Protein AF-A0A2S3QQ47-F1 (afdb_monomer)

Mean predicted aligned error: 8.23 Å

Secondary structure (DSSP, 8-state):
-----------------PEEEEEE--HHHHHHHHHHHHHTT--EEEETTEEEEEEEEEEEEETTSPPEEEEEETTEEEEPPHHHHHHHHHHHHHHTPPEEEEETTEEEEEEEEEEEEETTPPPEEEEEEEE--

pLDDT: mean 87.42, std 16.32, range [39.59, 98.31]

Solvent-accessible surface area (backbone atoms only — not comparable to full-atom values): 7770 Å² total; per-residue (Å²): 137,84,85,78,84,79,80,80,80,77,79,78,76,78,77,74,75,53,45,78,44,75,46,77,52,54,74,70,53,40,51,52,51,52,48,50,37,61,74,71,59,46,64,75,45,75,58,88,66,27,40,36,36,59,35,33,44,35,42,37,29,54,67,90,49,75,73,46,40,32,41,36,39,89,93,46,77,42,80,53,53,72,81,57,41,55,62,48,51,58,50,39,62,75,70,59,61,56,73,42,72,82,50,101,49,33,38,38,29,57,36,37,41,37,40,35,29,51,69,91,46,70,77,46,45,32,42,32,32,61,39,83,121

Radius of gyration: 19.26 Å; Cα contacts (8 Å, |Δi|>4): 205; chains: 1; bounding box: 56×53×43 Å

Foldseek 3Di:
DDDDDDPDPPPPPPPLVFAKDKDFDDPVVVVLVVVVCVVVVQDWDDDPQKIKGKWKWKWKFFAPDDTWIWIGRPPDIDTDDPVSVVSVVVVCVVVVQDWDDPDPGMIMGMKMWMWMDGHPRDTTIMIMHTHRD

Nearest PDB structures (foldseek):
  4pn1-assembly1_B  TM=2.254E-01  e=3.649E-02  Schizosaccharomyces pombe
  5wdh-assembly1_A  TM=3.372E-01  e=3.681E-01  Homo sapiens
  3k5e-assembly2_B  TM=3.067E-01  e=3.120E-01  Homo sapiens
  5lt3-assembly5_E  TM=2.931E-01  e=4.109E-01  Homo sapiens
  3q8r-assembly1_B  TM=1.926E-01  e=7.124E-01  Homo sapiens

Sequence (133 aa):
MKSMIIALISLVSLNVMAKTVTKNLTNEETQVAVKLANQYKVELQVSGPCTKVEFNIIDSIKGYNPAVWSLNAGHMTYLLEDSEATSLVYLFDRVEVPTVMINSFTQISKATITGSSCGFNPYKWTISFDDLE

Structure (mmCIF, N/CA/C/O backbone):
data_AF-A0A2S3QQ47-F1
#
_entry.id   AF-A0A2S3QQ47-F1
#
loop_
_atom_site.group_PDB
_atom_site.id
_atom_site.type_symbol
_atom_site.label_atom_id
_atom_site.label_alt_id
_atom_site.label_comp_id
_atom_site.label_asym_id
_atom_site.label_entity_id
_atom_site.label_seq_id
_atom_site.pdbx_PDB_ins_code
_atom_site.Cartn_x
_atom_site.Cartn_y
_atom_site.Cartn_z
_atom_site.occupancy
_atom_site.B_iso_or_equiv
_atom_site.auth_seq_id
_atom_site.auth_comp_id
_atom_site.auth_asym_id
_atom_site.auth_atom_id
_atom_site.pdbx_PDB_model_num
ATOM 1 N N . MET A 1 1 ? 43.623 -40.747 -13.517 1.00 40.94 1 MET A N 1
ATOM 2 C CA . MET A 1 1 ? 42.577 -40.140 -12.665 1.00 40.94 1 MET A CA 1
ATOM 3 C C . MET A 1 1 ? 42.805 -38.636 -12.654 1.00 40.94 1 MET A C 1
ATOM 5 O O . MET A 1 1 ? 43.825 -38.206 -12.140 1.00 40.94 1 MET A O 1
ATOM 9 N N . LYS A 1 2 ? 41.957 -37.854 -13.333 1.00 39.59 2 LYS A N 1
ATOM 10 C CA . LYS A 1 2 ? 42.078 -36.388 -13.388 1.00 39.59 2 LYS A CA 1
ATOM 11 C C . LYS A 1 2 ? 41.220 -35.795 -12.269 1.00 39.59 2 LYS A C 1
ATOM 13 O O . LYS A 1 2 ? 40.004 -35.938 -12.314 1.00 39.59 2 LYS A O 1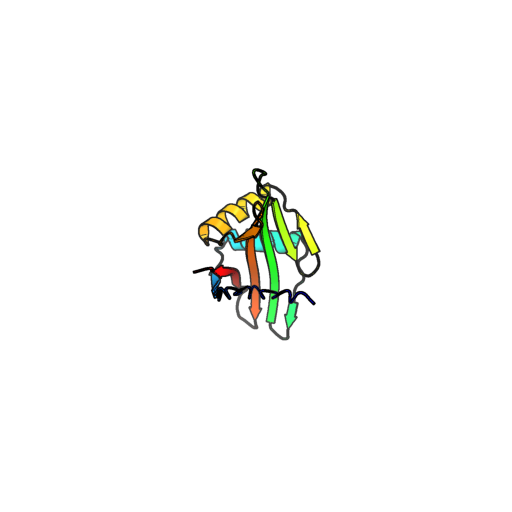
ATOM 18 N N . SER A 1 3 ? 41.854 -35.174 -11.276 1.00 39.94 3 SER A N 1
ATOM 19 C CA . SER A 1 3 ? 41.166 -34.372 -10.260 1.00 39.94 3 SER A CA 1
ATOM 20 C C . SER A 1 3 ? 40.543 -33.145 -10.919 1.00 39.94 3 SER A C 1
ATOM 22 O O . SER A 1 3 ? 41.266 -32.285 -11.417 1.00 39.94 3 SER A O 1
ATOM 24 N N . MET A 1 4 ? 39.214 -33.056 -10.922 1.00 46.50 4 MET A N 1
ATOM 25 C CA . MET A 1 4 ? 38.511 -31.795 -11.151 1.00 46.50 4 MET A CA 1
ATOM 26 C C . MET A 1 4 ? 38.352 -31.096 -9.804 1.00 46.50 4 MET A C 1
ATOM 28 O O . MET A 1 4 ? 37.633 -31.568 -8.928 1.00 46.50 4 MET A O 1
ATOM 32 N N . ILE A 1 5 ? 39.052 -29.977 -9.646 1.00 48.88 5 ILE A N 1
ATOM 33 C CA . ILE A 1 5 ? 38.815 -29.025 -8.565 1.00 48.88 5 ILE A CA 1
ATOM 34 C C . ILE A 1 5 ? 37.510 -28.304 -8.911 1.00 48.88 5 ILE A C 1
ATOM 36 O O . ILE A 1 5 ? 37.454 -27.537 -9.870 1.00 48.88 5 ILE A O 1
ATOM 40 N N . ILE A 1 6 ? 36.451 -28.593 -8.160 1.00 48.66 6 ILE A N 1
ATOM 41 C CA . ILE A 1 6 ? 35.197 -27.841 -8.209 1.00 48.66 6 ILE A CA 1
ATOM 42 C C . ILE A 1 6 ? 35.421 -26.589 -7.361 1.00 48.66 6 ILE A C 1
ATOM 44 O O . ILE A 1 6 ? 35.506 -26.669 -6.137 1.00 48.66 6 ILE A O 1
ATOM 48 N N . ALA A 1 7 ? 35.569 -25.436 -8.012 1.00 48.59 7 ALA A N 1
ATOM 49 C CA . ALA A 1 7 ? 35.566 -24.150 -7.331 1.00 48.59 7 ALA A CA 1
ATOM 50 C C . ALA A 1 7 ? 34.130 -23.842 -6.884 1.00 48.59 7 ALA A C 1
ATOM 52 O O . ALA A 1 7 ? 33.245 -23.599 -7.704 1.00 48.59 7 ALA A O 1
ATOM 53 N N . LEU A 1 8 ? 33.899 -23.901 -5.574 1.00 41.59 8 LEU A N 1
ATOM 54 C CA . LEU A 1 8 ? 32.648 -23.509 -4.942 1.00 41.59 8 LEU A CA 1
ATOM 55 C C . LEU A 1 8 ? 32.555 -21.975 -4.988 1.00 41.59 8 LEU A C 1
ATOM 57 O O . LEU A 1 8 ? 33.246 -21.287 -4.239 1.00 41.59 8 LEU A O 1
ATOM 61 N N . ILE A 1 9 ? 31.734 -21.429 -5.885 1.00 53.88 9 ILE A N 1
ATOM 62 C CA . ILE A 1 9 ? 31.398 -20.001 -5.875 1.00 53.88 9 ILE A CA 1
ATOM 63 C C . ILE A 1 9 ? 30.455 -19.789 -4.688 1.00 53.88 9 ILE A C 1
ATOM 65 O O . ILE A 1 9 ? 29.267 -20.100 -4.769 1.00 53.88 9 ILE A O 1
ATOM 69 N N . SER A 1 10 ? 30.981 -19.304 -3.561 1.00 47.06 10 SER A N 1
ATOM 70 C CA . SER A 1 10 ? 30.143 -18.806 -2.475 1.00 47.06 10 SER A CA 1
ATOM 71 C C . SER A 1 10 ? 29.435 -17.551 -2.982 1.00 47.06 10 SER A C 1
ATOM 73 O O . SER A 1 10 ? 30.060 -16.494 -3.099 1.00 47.06 10 SER A O 1
ATOM 75 N N . LEU A 1 11 ? 28.145 -17.658 -3.312 1.00 44.78 11 LEU A N 1
ATOM 76 C CA . LEU A 1 11 ? 27.294 -16.479 -3.414 1.00 44.78 11 LEU A CA 1
ATOM 77 C C . LEU A 1 11 ? 27.298 -15.817 -2.036 1.00 44.78 11 LEU A C 1
ATOM 79 O O . LEU A 1 11 ? 26.692 -16.319 -1.092 1.00 44.78 11 LEU A O 1
ATOM 83 N N . VAL A 1 12 ? 28.008 -14.699 -1.920 1.00 46.50 12 VAL A N 1
ATOM 84 C CA . VAL A 1 12 ? 27.794 -13.756 -0.829 1.00 46.50 12 VAL A CA 1
ATOM 85 C C . VAL A 1 12 ? 26.411 -13.169 -1.081 1.00 46.50 12 VAL A C 1
ATOM 87 O O . VAL A 1 12 ? 26.244 -12.262 -1.892 1.00 46.50 12 VAL A O 1
ATOM 90 N N . SER A 1 13 ? 25.395 -13.748 -0.449 1.00 49.03 13 SER A N 1
ATOM 91 C CA . SER A 1 13 ? 24.095 -13.111 -0.308 1.00 49.03 13 SER A CA 1
ATOM 92 C C . SER A 1 13 ? 24.322 -11.825 0.481 1.00 49.03 13 SER A C 1
ATOM 94 O O . SER A 1 13 ? 24.528 -11.864 1.695 1.00 49.03 13 SER A O 1
ATOM 96 N N . LEU A 1 14 ? 24.358 -10.695 -0.224 1.00 44.88 14 LEU A N 1
ATOM 97 C CA . LEU A 1 14 ? 24.227 -9.373 0.372 1.00 44.88 14 LEU A CA 1
ATOM 98 C C . LEU A 1 14 ? 22.874 -9.347 1.089 1.00 44.88 14 LEU A C 1
ATOM 100 O O . LEU A 1 14 ? 21.836 -9.134 0.470 1.00 44.88 14 LEU A O 1
ATOM 104 N N . ASN A 1 15 ? 22.888 -9.618 2.393 1.00 45.53 15 ASN A N 1
ATOM 105 C CA . ASN A 1 15 ? 21.787 -9.268 3.276 1.00 45.53 15 ASN A CA 1
ATOM 106 C C . ASN A 1 15 ? 21.789 -7.743 3.381 1.00 45.53 15 ASN A C 1
ATOM 108 O O . ASN A 1 15 ? 22.372 -7.181 4.306 1.00 45.53 15 ASN A O 1
ATOM 112 N N . VAL A 1 16 ? 21.189 -7.077 2.397 1.00 53.59 16 VAL A N 1
ATOM 113 C CA . VAL A 1 16 ? 20.740 -5.698 2.565 1.00 53.59 16 VAL A CA 1
ATOM 114 C C . VAL A 1 16 ? 19.724 -5.761 3.703 1.00 53.59 16 VAL A C 1
ATOM 116 O O . VAL A 1 16 ? 18.659 -6.359 3.549 1.00 53.59 16 VAL A O 1
ATOM 119 N N . MET A 1 17 ? 20.094 -5.271 4.889 1.00 59.12 17 MET A N 1
ATOM 120 C CA . MET A 1 17 ? 19.152 -5.133 6.000 1.00 59.12 17 MET A CA 1
ATOM 121 C C . MET A 1 17 ? 18.229 -3.969 5.664 1.00 59.12 17 MET A C 1
ATOM 123 O O . MET A 1 17 ? 18.437 -2.854 6.125 1.00 59.12 17 MET A O 1
ATOM 127 N N . ALA A 1 18 ? 17.239 -4.241 4.819 1.00 70.94 18 ALA A N 1
ATOM 128 C CA . ALA A 1 18 ? 16.267 -3.244 4.430 1.00 70.94 18 ALA A CA 1
ATOM 129 C C . ALA A 1 18 ? 15.469 -2.814 5.669 1.00 70.94 18 ALA A C 1
ATOM 131 O O . ALA A 1 18 ? 14.982 -3.649 6.442 1.00 70.94 18 ALA A O 1
ATOM 132 N N . LYS A 1 19 ? 15.393 -1.506 5.902 1.00 87.44 19 LYS A N 1
ATOM 133 C CA . LYS A 1 19 ? 14.738 -0.937 7.079 1.00 87.44 19 LYS A CA 1
ATOM 134 C C . LYS A 1 19 ? 13.313 -0.567 6.713 1.00 87.44 19 LYS A C 1
ATOM 136 O O . LYS A 1 19 ? 13.093 0.296 5.874 1.00 87.44 19 LYS A O 1
ATOM 141 N N . THR A 1 20 ? 12.326 -1.139 7.394 1.00 93.00 20 THR A N 1
ATOM 142 C CA . THR A 1 20 ? 10.936 -0.740 7.157 1.00 93.00 20 THR A CA 1
ATOM 143 C C . THR A 1 20 ? 10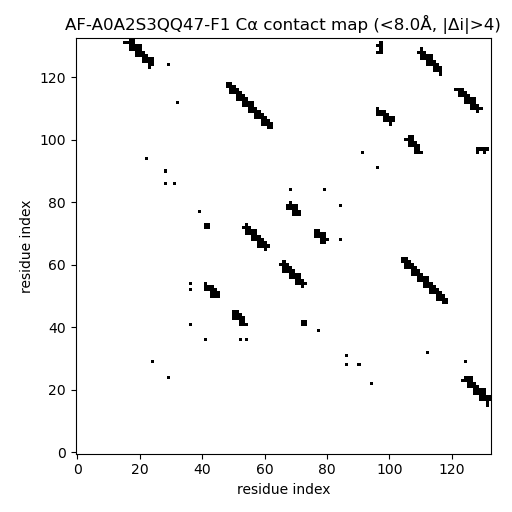.705 0.711 7.594 1.00 93.00 20 THR A C 1
ATOM 145 O O . THR A 1 20 ? 10.808 1.060 8.774 1.00 93.00 20 THR A O 1
ATOM 148 N N . VAL A 1 21 ? 10.351 1.561 6.635 1.00 95.31 21 VAL A N 1
ATOM 149 C CA . VAL A 1 21 ? 9.894 2.937 6.836 1.00 95.31 21 VAL A CA 1
ATOM 150 C C . VAL A 1 21 ? 8.374 2.936 6.882 1.00 95.31 21 VAL A C 1
ATOM 152 O O . VAL A 1 21 ? 7.720 2.193 6.160 1.00 95.31 21 VAL A O 1
ATOM 155 N N . THR A 1 22 ? 7.786 3.7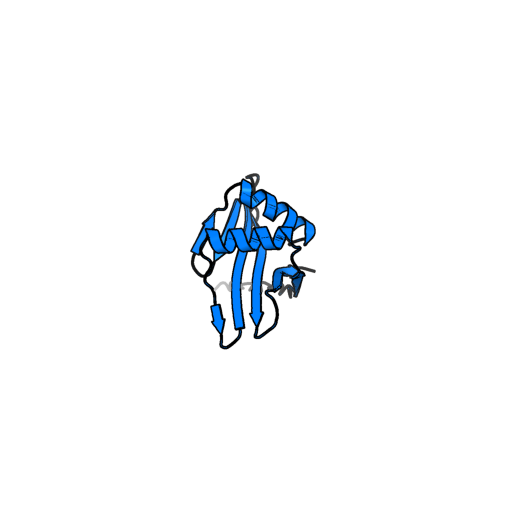46 7.764 1.00 96.94 22 THR A N 1
ATOM 156 C CA . THR A 1 22 ? 6.330 3.908 7.874 1.00 96.94 22 THR A CA 1
ATOM 157 C C . THR A 1 22 ? 5.981 5.386 7.924 1.00 96.94 22 THR A C 1
ATOM 159 O O . THR A 1 22 ? 6.482 6.120 8.776 1.00 96.94 22 THR A O 1
ATOM 162 N N . LYS A 1 23 ? 5.104 5.823 7.020 1.00 97.19 23 LYS A N 1
ATOM 163 C CA . LYS A 1 23 ? 4.634 7.207 6.909 1.00 97.19 23 LYS A CA 1
ATOM 164 C C . LYS A 1 23 ? 3.112 7.252 7.076 1.00 97.19 23 LYS A C 1
ATOM 166 O O . LYS A 1 23 ? 2.398 6.321 6.706 1.00 97.19 23 LYS A O 1
ATOM 171 N N . ASN A 1 24 ? 2.606 8.338 7.659 1.00 97.31 24 ASN A N 1
ATOM 172 C CA . ASN A 1 24 ? 1.161 8.563 7.752 1.00 97.31 24 ASN A CA 1
ATOM 173 C C . ASN A 1 24 ? 0.612 8.970 6.378 1.00 97.31 24 ASN A C 1
ATOM 175 O O . ASN A 1 24 ? 1.283 9.698 5.637 1.00 97.31 24 ASN A O 1
ATOM 179 N N . LEU A 1 25 ? -0.606 8.526 6.071 1.00 97.56 25 LEU A N 1
ATOM 180 C CA . LEU A 1 25 ? -1.344 9.012 4.908 1.00 97.56 25 LEU A CA 1
ATOM 181 C C . LEU A 1 25 ? -1.984 10.374 5.205 1.00 97.56 25 LEU A C 1
ATOM 183 O O . LEU A 1 25 ? -2.383 10.644 6.342 1.00 97.56 25 LEU A O 1
ATOM 187 N N . THR A 1 26 ? -2.080 11.232 4.189 1.00 96.44 26 THR A N 1
ATOM 188 C CA . THR A 1 26 ? -2.909 12.446 4.253 1.00 96.44 26 THR A CA 1
ATOM 189 C C . THR A 1 26 ? -4.396 12.083 4.210 1.00 96.44 26 THR A C 1
ATOM 191 O O . THR A 1 26 ? -4.768 10.916 4.052 1.00 96.44 26 THR A O 1
ATOM 194 N N . ASN A 1 27 ? -5.278 13.076 4.342 1.00 95.56 27 ASN A N 1
ATOM 195 C CA . ASN A 1 27 ? -6.720 12.846 4.259 1.00 95.56 27 ASN A CA 1
ATOM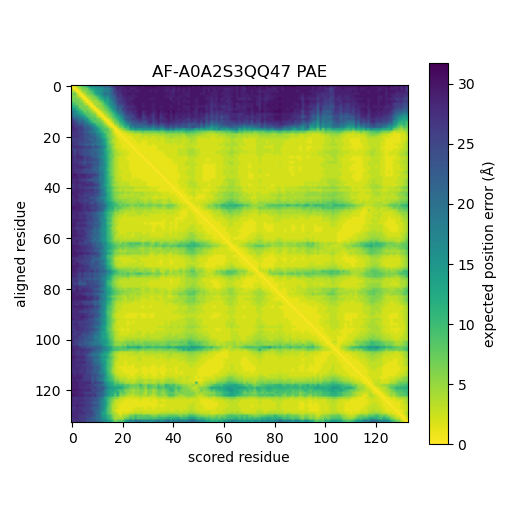 196 C C . ASN A 1 27 ? -7.133 12.334 2.871 1.00 95.56 27 ASN A C 1
ATOM 198 O O . ASN A 1 27 ? -7.919 11.394 2.772 1.00 95.56 27 ASN A O 1
ATOM 202 N N . GLU A 1 28 ? -6.577 12.913 1.809 1.00 94.94 28 GLU A N 1
ATOM 203 C CA . GLU A 1 28 ? -6.854 12.544 0.419 1.00 94.94 28 GLU A CA 1
ATOM 204 C C . GLU A 1 28 ? -6.361 11.121 0.128 1.00 94.94 28 GLU A C 1
ATOM 206 O O . GLU A 1 28 ? -7.088 10.296 -0.421 1.00 94.94 28 GLU A O 1
ATOM 211 N N . GLU A 1 29 ? -5.156 10.784 0.582 1.00 96.12 29 GLU A N 1
ATOM 212 C CA . GLU A 1 29 ? -4.583 9.444 0.423 1.00 96.12 29 GLU A CA 1
ATOM 213 C C . GLU A 1 29 ? -5.327 8.399 1.249 1.00 96.12 29 GLU A C 1
ATOM 215 O O . GLU A 1 29 ? -5.509 7.264 0.812 1.00 96.12 29 GLU A O 1
ATOM 220 N N . THR A 1 30 ? -5.810 8.790 2.428 1.00 96.69 30 THR A N 1
ATOM 221 C CA . THR A 1 30 ? -6.679 7.943 3.244 1.00 96.69 30 THR A CA 1
ATOM 222 C C . THR A 1 30 ? -7.978 7.641 2.504 1.00 96.69 30 THR A C 1
ATOM 224 O O . THR A 1 30 ? -8.411 6.492 2.493 1.00 96.69 30 THR A O 1
ATOM 227 N N . GLN A 1 31 ? -8.591 8.623 1.835 1.00 95.75 31 GLN A N 1
ATOM 228 C CA . GLN A 1 31 ? -9.789 8.379 1.025 1.00 95.75 31 GLN A CA 1
ATOM 229 C C . GLN A 1 31 ? -9.513 7.401 -0.122 1.00 95.75 31 GLN A C 1
ATOM 231 O O . GLN A 1 31 ? -10.324 6.505 -0.356 1.00 95.75 31 GLN A O 1
ATOM 236 N N . VAL A 1 32 ? -8.362 7.524 -0.794 1.00 95.62 32 VAL A N 1
ATOM 237 C CA . VAL A 1 32 ? -7.932 6.577 -1.837 1.00 95.62 32 VAL A CA 1
ATOM 238 C C . VAL A 1 32 ? -7.761 5.172 -1.253 1.00 95.62 32 VAL A C 1
ATOM 240 O O . VAL A 1 32 ? -8.345 4.221 -1.769 1.00 95.62 32 VAL A O 1
ATOM 243 N N . ALA A 1 33 ? -7.035 5.037 -0.141 1.00 96.44 33 ALA A N 1
ATOM 244 C CA . ALA A 1 33 ? -6.816 3.759 0.532 1.00 96.44 33 ALA A CA 1
ATOM 245 C C . ALA A 1 33 ? -8.129 3.092 0.971 1.00 96.44 33 ALA A C 1
ATOM 247 O O . ALA A 1 33 ? -8.334 1.903 0.727 1.00 96.44 33 ALA A O 1
ATOM 248 N N . VAL A 1 34 ? -9.047 3.860 1.566 1.00 95.88 34 VAL A N 1
ATOM 249 C CA . VAL A 1 34 ? -10.373 3.380 1.981 1.00 95.88 34 VAL A CA 1
ATOM 250 C C . VAL A 1 34 ? -11.215 2.971 0.771 1.00 95.88 34 VAL A C 1
ATOM 252 O O . VAL A 1 34 ? -11.873 1.931 0.811 1.00 95.88 34 VAL A O 1
ATOM 255 N N . LYS A 1 35 ? -11.191 3.751 -0.319 1.00 96.00 35 LYS A N 1
ATOM 256 C CA . LYS A 1 35 ? -11.903 3.413 -1.559 1.00 96.00 35 LYS A CA 1
ATOM 257 C C . LYS A 1 35 ? -11.409 2.080 -2.119 1.00 96.00 35 LYS A C 1
ATOM 259 O O . LYS A 1 35 ? -12.236 1.212 -2.383 1.00 96.00 35 LYS A O 1
ATOM 264 N N . LEU A 1 36 ? -10.092 1.903 -2.238 1.00 96.12 36 LEU A N 1
ATOM 265 C CA . LEU A 1 36 ? -9.485 0.656 -2.712 1.00 96.12 36 LEU A CA 1
ATOM 266 C C . LEU A 1 36 ? -9.848 -0.521 -1.802 1.00 96.12 36 LEU A C 1
ATOM 268 O O . LEU A 1 36 ? -10.311 -1.552 -2.287 1.00 96.12 36 LEU A O 1
ATOM 272 N N . ALA A 1 37 ? -9.717 -0.349 -0.484 1.00 95.75 37 ALA A N 1
ATOM 273 C CA . ALA A 1 37 ? -10.066 -1.383 0.485 1.00 95.75 37 ALA A CA 1
ATOM 274 C C . ALA A 1 37 ? -11.522 -1.854 0.334 1.00 95.75 37 ALA A C 1
ATOM 276 O O . ALA A 1 37 ? -11.789 -3.054 0.305 1.00 95.75 37 ALA A O 1
ATOM 277 N N . ASN A 1 38 ? -12.457 -0.912 0.188 1.00 95.19 38 ASN A N 1
ATOM 278 C CA . ASN A 1 38 ? -13.876 -1.215 0.023 1.00 95.19 38 ASN A CA 1
ATOM 279 C C . ASN A 1 38 ? -14.184 -1.845 -1.342 1.00 95.19 38 ASN A C 1
ATOM 281 O O . ASN A 1 38 ? -14.926 -2.824 -1.411 1.00 95.19 38 ASN A O 1
ATOM 285 N N . GLN A 1 39 ? -13.614 -1.304 -2.422 1.00 95.12 39 GLN A N 1
ATOM 286 C CA . GLN A 1 39 ? -13.854 -1.769 -3.789 1.00 95.12 39 GLN A CA 1
ATOM 287 C C . GLN A 1 39 ? -13.373 -3.208 -3.990 1.00 95.12 39 GLN A C 1
ATOM 289 O O . GLN A 1 39 ? -14.112 -4.039 -4.518 1.00 95.12 39 GLN A O 1
ATOM 294 N N . TYR A 1 40 ? -12.175 -3.521 -3.494 1.00 94.50 40 TYR A N 1
ATOM 295 C CA . TYR A 1 40 ? -11.572 -4.851 -3.593 1.00 94.50 40 TYR A CA 1
ATOM 296 C C . TYR A 1 40 ? -11.910 -5.767 -2.411 1.00 94.50 40 TYR A C 1
ATOM 298 O O . TYR A 1 40 ? -11.380 -6.875 -2.318 1.00 94.50 40 TYR A O 1
ATOM 306 N N . LYS A 1 41 ? -12.820 -5.325 -1.528 1.00 93.81 41 LYS A N 1
ATOM 307 C CA . LYS A 1 41 ? -13.312 -6.070 -0.359 1.00 93.81 41 LYS A CA 1
ATOM 308 C C . LYS A 1 41 ? -12.169 -6.661 0.468 1.00 93.81 41 LYS A C 1
ATOM 310 O O . LYS A 1 41 ? -12.173 -7.848 0.791 1.00 93.81 41 LYS A O 1
ATOM 315 N N . VAL A 1 42 ? -11.177 -5.828 0.776 1.00 94.62 42 VAL A N 1
ATOM 316 C CA . VAL A 1 42 ? -10.051 -6.221 1.623 1.00 94.62 42 VAL A CA 1
ATOM 317 C C . VAL A 1 42 ? -10.590 -6.627 2.990 1.00 94.62 42 VAL A C 1
ATOM 319 O O . VAL A 1 42 ? -11.387 -5.910 3.597 1.00 94.62 42 VAL A O 1
ATOM 322 N N . GLU A 1 43 ? -10.175 -7.801 3.454 1.00 92.94 43 GLU A N 1
ATOM 323 C CA . GLU A 1 43 ? -10.687 -8.379 4.687 1.00 92.94 43 GLU A CA 1
ATOM 324 C C . GLU A 1 43 ? -10.326 -7.524 5.907 1.00 92.94 43 GLU A C 1
ATOM 326 O O . GLU A 1 43 ? -9.185 -7.083 6.083 1.00 92.94 43 GLU A O 1
ATOM 331 N N . LEU A 1 44 ? -11.318 -7.325 6.776 1.00 92.75 44 LEU A N 1
ATOM 332 C CA . LEU A 1 44 ? -11.126 -6.705 8.075 1.00 92.75 44 LEU A CA 1
ATOM 333 C C . LEU A 1 44 ? -10.643 -7.757 9.075 1.00 92.75 44 LEU A C 1
ATOM 335 O O . LEU A 1 44 ? -11.388 -8.651 9.468 1.00 92.75 44 LEU A O 1
ATOM 339 N N . GLN A 1 45 ? -9.412 -7.608 9.541 1.00 93.38 45 GLN A N 1
ATOM 340 C CA . GLN A 1 45 ? -8.840 -8.429 10.599 1.00 93.38 45 GLN A CA 1
ATOM 341 C C . GLN A 1 45 ? -9.267 -7.865 11.957 1.00 93.38 45 GLN A C 1
ATOM 343 O O . GLN A 1 45 ? -9.080 -6.677 12.229 1.00 93.38 45 GLN A O 1
ATOM 348 N N . VAL A 1 46 ? -9.821 -8.708 12.828 1.00 93.25 46 VAL A N 1
ATOM 349 C CA . VAL A 1 46 ? -10.299 -8.311 14.162 1.00 93.25 46 VAL A CA 1
ATOM 350 C C . VAL A 1 46 ? -9.574 -9.125 15.228 1.00 93.25 46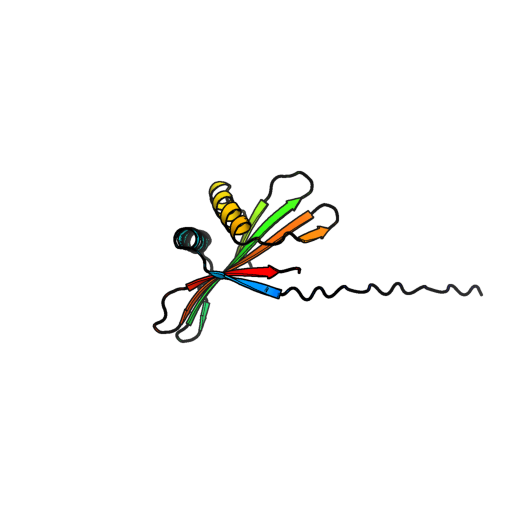 VAL A C 1
ATOM 352 O O . VAL A 1 46 ? -9.532 -10.350 15.163 1.00 93.25 46 VAL A O 1
ATOM 355 N N . SER A 1 47 ? -9.014 -8.445 16.228 1.00 92.69 47 SER A N 1
ATOM 356 C CA . SER A 1 47 ? -8.324 -9.060 17.363 1.00 92.69 47 SER A CA 1
ATOM 357 C C . SER A 1 47 ? -8.671 -8.320 18.654 1.00 92.69 47 SER A C 1
ATOM 359 O O . SER A 1 47 ? -8.076 -7.290 18.984 1.00 92.69 47 SER A O 1
ATOM 361 N N . GLY A 1 48 ? -9.649 -8.843 19.398 1.00 91.12 48 GLY A N 1
ATOM 362 C CA . GLY A 1 48 ? -10.165 -8.195 20.606 1.00 91.12 48 GLY A CA 1
ATOM 363 C C . GLY A 1 48 ? -10.743 -6.806 20.287 1.00 91.12 48 GLY A C 1
ATOM 364 O O . GLY A 1 48 ? -11.602 -6.710 19.414 1.00 91.12 48 GLY A O 1
ATOM 365 N N . PRO A 1 49 ? -10.287 -5.724 20.951 1.00 91.25 49 PRO A N 1
ATOM 366 C CA . PRO A 1 49 ? -10.743 -4.362 20.666 1.00 91.25 49 PRO A CA 1
ATOM 367 C C . PRO A 1 49 ? -10.050 -3.727 19.447 1.00 91.25 49 PRO A C 1
ATOM 369 O O . PRO A 1 49 ? -10.260 -2.543 19.183 1.00 91.25 49 PRO A O 1
ATOM 372 N N . CYS A 1 50 ? -9.170 -4.461 18.760 1.00 93.44 50 CYS A N 1
ATOM 373 C CA . CYS A 1 50 ? -8.403 -3.970 17.625 1.00 93.44 50 CYS A CA 1
ATOM 374 C C . CYS A 1 50 ? -8.972 -4.461 16.301 1.00 93.44 50 CYS A C 1
ATOM 376 O O . CYS A 1 50 ? -9.356 -5.621 16.157 1.00 93.44 50 CYS A O 1
ATOM 378 N N . THR A 1 51 ? -8.951 -3.577 15.313 1.00 94.56 51 THR A N 1
ATOM 379 C CA . THR A 1 51 ? -9.327 -3.853 13.932 1.00 94.56 51 THR A CA 1
ATOM 380 C C . THR A 1 51 ? -8.229 -3.358 12.997 1.00 94.56 51 THR A C 1
ATOM 382 O O . THR A 1 51 ? -7.596 -2.332 13.263 1.00 94.56 51 THR A O 1
ATOM 385 N N . LYS A 1 52 ? -7.968 -4.113 11.930 1.00 95.00 52 LYS A N 1
ATOM 386 C CA . LYS A 1 52 ? -6.926 -3.821 10.947 1.00 95.00 52 LYS A CA 1
ATOM 387 C C . LYS A 1 52 ? -7.386 -4.213 9.547 1.00 95.00 52 LYS A C 1
ATOM 389 O O . LYS A 1 52 ? -7.876 -5.314 9.339 1.00 95.00 52 LYS A O 1
ATOM 394 N N . VAL A 1 53 ? -7.165 -3.331 8.586 1.00 95.81 53 VAL A N 1
ATOM 395 C CA . VAL A 1 53 ? -7.229 -3.599 7.149 1.00 95.81 53 VAL A CA 1
ATOM 396 C C . VAL A 1 53 ? -5.816 -3.459 6.609 1.00 95.81 53 VAL A C 1
ATOM 398 O O . VAL A 1 53 ? -5.124 -2.500 6.949 1.00 95.81 53 VAL A O 1
ATOM 401 N N . GLU A 1 54 ? -5.373 -4.410 5.796 1.00 96.69 54 GLU A N 1
ATOM 402 C CA . GLU A 1 54 ? -4.007 -4.435 5.280 1.00 96.69 54 GLU A CA 1
ATOM 403 C C . GLU A 1 54 ? -3.972 -5.017 3.871 1.00 96.69 54 GLU A C 1
ATOM 405 O O . GLU A 1 54 ? -4.553 -6.069 3.605 1.00 96.69 54 GLU A O 1
ATOM 410 N N . PHE A 1 55 ? -3.285 -4.324 2.970 1.00 97.56 55 PHE A N 1
ATOM 411 C CA . PHE A 1 55 ? -3.060 -4.770 1.601 1.00 97.56 55 PHE A CA 1
ATOM 412 C C . PHE A 1 55 ? -1.764 -4.171 1.061 1.00 97.56 55 PHE A C 1
ATOM 414 O O . PHE A 1 55 ? -1.289 -3.142 1.538 1.00 97.56 55 PHE A O 1
ATOM 421 N N . ASN A 1 56 ? -1.184 -4.813 0.052 1.00 97.81 56 ASN A N 1
ATOM 422 C CA . ASN A 1 56 ? -0.004 -4.302 -0.634 1.00 97.81 56 ASN A CA 1
ATOM 423 C C . ASN A 1 56 ? -0.416 -3.627 -1.937 1.00 97.81 56 ASN A C 1
ATOM 425 O O . ASN A 1 56 ? -1.253 -4.158 -2.663 1.00 97.81 56 ASN A O 1
ATOM 429 N N . ILE A 1 57 ? 0.228 -2.515 -2.257 1.00 97.75 57 ILE A N 1
ATOM 430 C CA . ILE A 1 57 ? 0.248 -1.931 -3.591 1.00 97.75 57 ILE A CA 1
ATOM 431 C C . ILE A 1 57 ? 1.588 -2.279 -4.226 1.00 97.75 57 ILE A C 1
ATOM 433 O O . ILE A 1 57 ? 2.639 -2.157 -3.590 1.00 97.75 57 ILE A O 1
ATOM 437 N N . ILE A 1 58 ? 1.533 -2.756 -5.462 1.00 97.19 58 ILE A N 1
ATOM 438 C CA . ILE A 1 58 ? 2.698 -3.186 -6.222 1.00 97.19 58 ILE A CA 1
ATOM 439 C C . ILE A 1 58 ? 2.652 -2.487 -7.573 1.00 97.19 58 ILE A C 1
ATOM 441 O O . ILE A 1 58 ? 1.702 -2.675 -8.335 1.00 97.19 58 ILE A O 1
ATOM 445 N N . ASP A 1 59 ? 3.699 -1.728 -7.856 1.00 96.75 59 ASP A N 1
ATOM 446 C CA . ASP A 1 59 ? 4.038 -1.248 -9.189 1.00 96.75 59 ASP A CA 1
ATOM 447 C C . ASP A 1 59 ? 5.077 -2.202 -9.789 1.00 96.75 59 ASP A C 1
ATOM 449 O O . ASP A 1 59 ? 6.081 -2.524 -9.146 1.00 96.75 59 ASP A O 1
ATOM 453 N N . SER A 1 60 ? 4.820 -2.693 -11.001 1.00 96.38 60 SER A N 1
ATOM 454 C CA . SER A 1 60 ? 5.758 -3.520 -11.751 1.00 96.38 60 SER A CA 1
ATOM 455 C C . SER A 1 60 ? 5.967 -2.996 -13.165 1.00 96.38 60 SER A C 1
ATOM 457 O O . SER A 1 60 ? 5.030 -2.880 -13.955 1.00 96.38 60 SER A O 1
ATOM 459 N N . ILE A 1 61 ? 7.234 -2.782 -13.517 1.00 95.44 61 ILE A N 1
ATOM 460 C CA . ILE A 1 61 ? 7.670 -2.367 -14.850 1.00 95.44 61 ILE A CA 1
ATOM 461 C C . ILE A 1 61 ? 8.514 -3.488 -15.452 1.00 95.44 61 ILE A C 1
ATOM 463 O O . ILE A 1 61 ? 9.471 -3.966 -14.839 1.00 95.44 61 ILE A O 1
ATOM 467 N N . LYS A 1 62 ? 8.178 -3.904 -16.677 1.00 94.38 62 LYS A N 1
ATOM 468 C CA . LYS A 1 62 ? 8.906 -4.945 -17.416 1.00 94.38 62 LYS A CA 1
ATOM 469 C C . LYS A 1 62 ? 9.454 -4.387 -18.726 1.00 94.38 62 LYS A C 1
ATOM 471 O O . LYS A 1 62 ? 8.712 -4.207 -19.692 1.00 94.38 62 LYS A O 1
ATOM 476 N N . GLY A 1 63 ? 10.766 -4.185 -18.779 1.00 91.56 63 GLY A N 1
ATOM 477 C CA . GLY A 1 63 ? 11.472 -3.602 -19.913 1.00 91.56 63 GLY A CA 1
ATOM 478 C C . GLY A 1 63 ? 11.065 -2.145 -20.111 1.00 91.56 63 GLY A C 1
ATOM 479 O O . GLY A 1 63 ? 11.195 -1.340 -19.198 1.00 91.56 63 GLY A O 1
ATOM 480 N N . TYR A 1 64 ? 10.555 -1.831 -21.301 1.00 88.75 64 TYR A N 1
ATOM 481 C CA . TYR A 1 64 ? 10.076 -0.494 -21.675 1.00 88.75 64 TYR A CA 1
ATOM 482 C C . TYR A 1 64 ? 8.545 -0.375 -21.652 1.00 88.75 64 TYR A C 1
ATOM 484 O O . TYR A 1 64 ? 7.994 0.596 -22.168 1.00 88.75 64 TYR A O 1
ATOM 492 N N . ASN A 1 65 ? 7.847 -1.381 -21.117 1.00 91.12 65 ASN A N 1
ATOM 493 C CA . ASN A 1 65 ? 6.393 -1.332 -21.000 1.00 91.12 65 ASN A CA 1
ATOM 494 C C . ASN A 1 65 ? 5.970 -0.364 -19.885 1.00 91.12 65 ASN A C 1
ATOM 496 O O . ASN A 1 65 ? 6.716 -0.205 -18.918 1.00 91.12 65 ASN A O 1
ATOM 500 N N . PRO A 1 66 ? 4.766 0.228 -19.978 1.00 88.56 66 PRO A N 1
ATOM 501 C CA . PRO A 1 66 ? 4.190 0.993 -18.880 1.00 88.56 66 PRO A CA 1
ATOM 502 C C . PRO A 1 66 ? 4.094 0.180 -17.583 1.00 88.56 66 PRO A C 1
ATOM 504 O O . PRO A 1 66 ? 3.978 -1.049 -17.611 1.00 88.56 66 PRO A O 1
ATOM 507 N N . ALA A 1 67 ? 4.113 0.897 -16.462 1.00 92.88 67 ALA A N 1
ATOM 508 C CA . ALA A 1 67 ? 3.885 0.354 -15.130 1.00 92.88 67 ALA A CA 1
ATOM 509 C C . ALA A 1 67 ? 2.534 -0.365 -15.035 1.00 92.88 67 ALA A C 1
ATOM 511 O O . ALA A 1 67 ? 1.501 0.172 -15.439 1.00 92.88 67 ALA A O 1
ATOM 512 N N . VAL A 1 68 ? 2.543 -1.568 -14.466 1.00 95.56 68 VAL A N 1
ATOM 513 C CA . VAL A 1 68 ? 1.336 -2.314 -14.109 1.00 95.56 68 VAL A CA 1
ATOM 514 C C . VAL A 1 68 ? 1.143 -2.212 -12.606 1.00 95.56 68 VAL A C 1
ATOM 516 O O . VAL A 1 68 ? 1.970 -2.692 -11.830 1.00 95.56 68 VAL A O 1
ATOM 519 N N . TRP A 1 69 ? 0.019 -1.623 -12.210 1.00 97.25 69 TRP A N 1
ATOM 520 C CA . TRP A 1 69 ? -0.345 -1.440 -10.813 1.00 97.25 69 TRP A CA 1
ATOM 521 C C . TRP A 1 69 ? -1.280 -2.549 -10.356 1.00 97.25 69 TRP A C 1
ATOM 523 O O . TRP A 1 69 ? -2.248 -2.903 -11.033 1.00 97.25 69 TRP A O 1
ATOM 533 N N . SER A 1 70 ? -0.991 -3.105 -9.188 1.00 97.38 70 SER A N 1
ATOM 534 C CA . SER A 1 70 ? -1.808 -4.156 -8.599 1.00 97.38 70 SER A CA 1
ATOM 535 C C . SER A 1 70 ? -1.961 -3.986 -7.098 1.00 97.38 70 SER A C 1
ATOM 537 O O . SER A 1 70 ? -1.089 -3.448 -6.413 1.00 97.38 70 SER A O 1
ATOM 539 N N . LEU A 1 71 ? -3.090 -4.471 -6.593 1.00 97.38 71 LEU A N 1
ATOM 540 C CA . LEU A 1 71 ? -3.394 -4.556 -5.177 1.00 97.38 71 LEU A CA 1
ATOM 541 C C . LEU A 1 71 ? -3.409 -6.021 -4.762 1.00 97.38 71 LEU A C 1
ATOM 543 O O . LEU A 1 71 ? -4.145 -6.829 -5.324 1.00 97.38 71 LEU A O 1
ATOM 547 N N . ASN A 1 72 ? -2.615 -6.363 -3.755 1.00 96.81 72 ASN A N 1
ATOM 548 C CA . ASN A 1 72 ? -2.597 -7.689 -3.156 1.00 96.81 72 ASN A CA 1
ATOM 549 C C . ASN A 1 72 ? -3.234 -7.645 -1.761 1.00 96.81 72 ASN A C 1
ATOM 551 O O . ASN A 1 72 ? -2.679 -7.046 -0.836 1.00 96.81 72 ASN A O 1
ATOM 555 N N . ALA A 1 73 ? -4.385 -8.300 -1.624 1.00 92.56 73 ALA A N 1
ATOM 556 C CA . ALA A 1 73 ? -5.149 -8.426 -0.391 1.00 92.56 73 ALA A CA 1
ATOM 557 C C . ALA A 1 73 ? -5.231 -9.902 0.023 1.00 92.56 73 ALA A C 1
ATOM 559 O O . ALA A 1 73 ? -6.026 -10.679 -0.515 1.00 92.56 73 ALA A O 1
ATOM 560 N N . GLY A 1 74 ? -4.390 -10.296 0.982 1.00 86.12 74 GLY A N 1
ATOM 561 C CA . GLY A 1 74 ? -4.294 -11.680 1.443 1.00 86.12 74 GLY A CA 1
ATOM 562 C C . GLY A 1 74 ? -3.791 -12.618 0.341 1.00 86.12 74 GLY A C 1
ATOM 563 O O . GLY A 1 74 ? -2.616 -12.595 -0.013 1.00 86.12 74 GLY A O 1
ATOM 564 N N . HIS A 1 75 ? -4.678 -13.465 -0.184 1.00 84.75 75 HIS A N 1
ATOM 565 C CA . HIS A 1 75 ? -4.363 -14.433 -1.245 1.00 84.75 75 HIS A CA 1
ATOM 566 C C . HIS A 1 75 ? -4.804 -13.983 -2.644 1.00 84.75 75 HIS A C 1
ATOM 568 O O . HIS A 1 75 ? -4.595 -14.711 -3.614 1.00 84.75 75 HIS A O 1
ATOM 574 N N . MET A 1 76 ? -5.430 -12.810 -2.761 1.00 92.44 76 MET A N 1
ATOM 575 C CA . MET A 1 76 ? -5.952 -12.295 -4.025 1.00 92.44 76 MET A CA 1
ATOM 576 C C . MET A 1 76 ? -5.106 -11.129 -4.521 1.00 92.44 76 MET A C 1
ATOM 578 O O . MET A 1 76 ? -4.728 -10.249 -3.752 1.00 92.44 76 MET A O 1
ATOM 582 N N . THR A 1 77 ? -4.826 -11.117 -5.823 1.00 95.31 77 THR A N 1
ATOM 583 C CA . THR A 1 77 ? -4.177 -9.995 -6.509 1.00 95.31 77 THR A CA 1
ATOM 584 C C . THR A 1 77 ? -5.128 -9.441 -7.557 1.00 95.31 77 THR A C 1
ATOM 586 O O . THR A 1 77 ? -5.642 -10.190 -8.387 1.00 95.31 77 THR A O 1
ATOM 589 N N . TYR A 1 78 ? -5.345 -8.134 -7.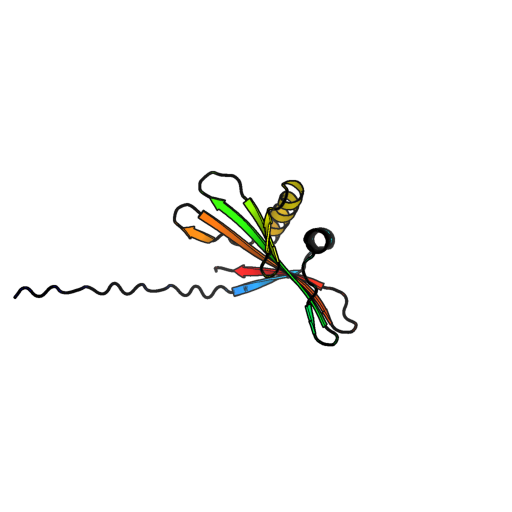514 1.00 96.12 78 TYR A N 1
ATOM 590 C CA . TYR A 1 78 ? -6.218 -7.398 -8.414 1.00 96.12 78 TYR A CA 1
ATOM 591 C C . TYR A 1 78 ? -5.384 -6.437 -9.248 1.00 96.12 78 TYR A C 1
ATOM 593 O O . TYR A 1 78 ? -4.533 -5.732 -8.708 1.00 96.12 78 TYR A O 1
ATOM 601 N N . LEU A 1 79 ? -5.624 -6.411 -10.555 1.00 96.38 79 LEU A N 1
ATOM 602 C CA . LEU A 1 79 ? -5.082 -5.366 -11.416 1.00 96.38 79 LEU A CA 1
ATOM 603 C C . LEU A 1 79 ? -5.900 -4.097 -11.204 1.00 96.38 79 LEU A C 1
ATOM 605 O O . LEU A 1 79 ? -7.128 -4.167 -11.171 1.00 96.38 79 LEU A O 1
ATOM 609 N N . LEU A 1 80 ? -5.209 -2.975 -11.040 1.00 95.50 80 LEU A N 1
ATOM 610 C CA . LEU A 1 80 ? -5.840 -1.682 -10.819 1.00 95.50 80 LEU A CA 1
ATOM 611 C C . LEU A 1 80 ? -6.141 -0.995 -12.146 1.00 95.50 80 LEU A C 1
ATOM 613 O O . LEU A 1 80 ? -5.395 -1.135 -13.116 1.00 95.50 80 LEU A O 1
ATOM 617 N N . GLU A 1 81 ? -7.231 -0.237 -12.174 1.00 92.31 81 GLU A N 1
ATOM 618 C CA . GLU A 1 81 ? -7.565 0.609 -13.318 1.00 92.31 81 GLU A CA 1
ATOM 619 C C . GLU A 1 81 ? -6.656 1.850 -13.360 1.00 92.31 81 GLU A C 1
ATOM 621 O O . GLU A 1 81 ? -6.189 2.332 -12.327 1.00 92.31 81 GLU A O 1
ATOM 626 N N . ASP A 1 82 ? -6.462 2.440 -14.543 1.00 87.44 82 ASP A N 1
ATOM 627 C CA . ASP A 1 82 ? -5.588 3.614 -14.733 1.00 87.44 82 ASP A CA 1
ATOM 628 C C . ASP A 1 82 ? -5.953 4.797 -13.815 1.00 87.44 82 ASP A C 1
ATOM 630 O O . ASP A 1 82 ? -5.086 5.528 -13.320 1.00 87.44 82 ASP A O 1
ATOM 634 N N . SER A 1 83 ? -7.254 4.975 -13.552 1.00 86.75 83 SER A N 1
ATOM 635 C CA . SER A 1 83 ? -7.749 6.029 -12.659 1.00 86.75 83 SER A CA 1
ATOM 636 C C . SER A 1 83 ? -7.303 5.828 -11.207 1.00 86.75 83 SER A C 1
ATOM 638 O O . SER A 1 83 ? -7.064 6.798 -10.491 1.00 86.75 83 SER A O 1
ATOM 640 N N . GLU A 1 84 ? -7.145 4.575 -10.783 1.00 90.00 84 GLU A N 1
ATOM 641 C CA . GLU A 1 84 ? -6.689 4.193 -9.449 1.00 90.00 84 GLU A CA 1
ATOM 642 C C . GLU A 1 84 ? -5.167 4.273 -9.358 1.00 90.00 84 GLU A C 1
ATOM 644 O O . GLU A 1 84 ? -4.628 4.813 -8.390 1.00 90.00 84 GLU A O 1
ATOM 649 N N . ALA A 1 85 ? -4.483 3.798 -10.402 1.00 91.31 85 ALA A N 1
ATOM 650 C CA . ALA A 1 85 ? -3.032 3.846 -10.522 1.00 91.31 85 ALA A CA 1
ATOM 651 C C . ALA A 1 85 ? -2.501 5.281 -10.419 1.00 91.31 85 ALA A C 1
ATOM 653 O O . ALA A 1 85 ? -1.531 5.530 -9.709 1.00 91.31 85 ALA A O 1
ATOM 654 N N . THR A 1 86 ? -3.177 6.249 -11.045 1.00 91.88 86 THR A N 1
ATOM 655 C CA . THR A 1 86 ? -2.746 7.657 -11.042 1.00 91.88 86 THR A CA 1
ATOM 656 C C . THR A 1 86 ? -2.597 8.222 -9.625 1.00 91.88 86 THR A C 1
ATOM 658 O O . THR A 1 86 ? -1.594 8.860 -9.313 1.00 91.88 86 THR A O 1
ATOM 661 N N . SER A 1 87 ? -3.559 7.974 -8.730 1.00 92.69 87 SER A N 1
ATOM 662 C CA . SER A 1 87 ? -3.464 8.436 -7.337 1.00 92.69 87 SER A CA 1
ATOM 663 C C . SER A 1 87 ? -2.351 7.733 -6.557 1.00 92.69 87 SER A C 1
ATOM 665 O O . SER A 1 87 ? -1.761 8.328 -5.655 1.00 92.69 87 SER A O 1
ATOM 667 N N . LEU A 1 88 ? -2.054 6.481 -6.902 1.00 95.25 88 LEU A N 1
ATOM 668 C CA . LEU A 1 88 ? -1.009 5.694 -6.256 1.00 95.25 88 LEU A CA 1
ATOM 669 C C . LEU A 1 88 ? 0.396 6.099 -6.707 1.00 95.25 88 LEU A C 1
ATOM 671 O O . LEU A 1 88 ? 1.295 6.088 -5.871 1.00 95.25 88 LEU A O 1
ATOM 675 N N . VAL A 1 89 ? 0.567 6.537 -7.960 1.00 95.25 89 VAL A N 1
ATOM 676 C CA . VAL A 1 89 ? 1.820 7.141 -8.451 1.00 95.25 89 VAL A CA 1
ATOM 677 C C . VAL A 1 89 ? 2.203 8.327 -7.569 1.00 95.25 89 VAL A C 1
ATOM 679 O O . VAL A 1 89 ? 3.285 8.341 -6.992 1.00 95.25 89 VAL A O 1
ATOM 682 N N . TYR A 1 90 ? 1.284 9.278 -7.366 1.00 94.25 90 TYR A N 1
ATOM 683 C CA . TYR A 1 90 ? 1.554 10.449 -6.525 1.00 94.25 90 TYR A CA 1
ATOM 684 C C . TYR A 1 90 ? 1.868 10.083 -5.071 1.00 94.25 90 TYR A C 1
ATOM 686 O O . TYR A 1 90 ? 2.724 10.712 -4.447 1.00 94.25 90 TYR A O 1
ATOM 694 N N . LEU A 1 91 ? 1.192 9.066 -4.528 1.00 96.19 91 LEU A N 1
ATOM 695 C CA . LEU A 1 91 ? 1.483 8.560 -3.190 1.00 96.19 91 LEU A CA 1
ATOM 696 C C . LEU A 1 91 ? 2.897 7.965 -3.122 1.00 96.19 91 LEU A C 1
ATOM 698 O O . LEU A 1 91 ? 3.644 8.302 -2.203 1.00 96.19 91 LEU A O 1
ATOM 702 N N . PHE A 1 92 ? 3.263 7.105 -4.077 1.00 96.75 92 PHE A N 1
ATOM 703 C CA . PHE A 1 92 ? 4.569 6.445 -4.123 1.00 96.75 92 PHE A CA 1
ATOM 704 C C . PHE A 1 92 ? 5.706 7.451 -4.299 1.00 96.75 92 PHE A C 1
ATOM 706 O O . PHE A 1 92 ? 6.697 7.350 -3.581 1.00 96.75 92 PHE A O 1
ATOM 713 N N . ASP A 1 93 ? 5.528 8.455 -5.157 1.00 95.50 93 ASP A N 1
ATOM 714 C CA . ASP A 1 93 ? 6.500 9.533 -5.355 1.00 95.50 93 ASP A CA 1
ATOM 715 C C . ASP A 1 93 ? 6.675 10.370 -4.081 1.00 95.50 93 ASP A C 1
ATOM 717 O O . ASP A 1 93 ? 7.796 10.634 -3.656 1.00 95.50 93 ASP A O 1
ATOM 721 N N . ARG A 1 94 ? 5.576 10.755 -3.413 1.00 96.31 94 ARG A N 1
ATOM 722 C CA . ARG A 1 94 ? 5.637 11.565 -2.182 1.00 96.31 94 ARG A CA 1
ATOM 723 C C . ARG A 1 94 ? 6.347 10.835 -1.048 1.00 96.31 94 ARG A C 1
ATOM 725 O O . ARG A 1 94 ? 7.044 11.454 -0.240 1.00 96.31 94 ARG A O 1
ATOM 732 N N . VAL A 1 95 ? 6.077 9.541 -0.901 1.00 95.62 95 VAL A N 1
ATOM 733 C CA . VAL A 1 95 ? 6.699 8.738 0.152 1.00 95.62 95 VAL A CA 1
ATOM 734 C C . VAL A 1 95 ? 8.031 8.138 -0.265 1.00 95.62 95 VAL A C 1
ATOM 736 O O . VAL A 1 95 ? 8.701 7.618 0.622 1.00 95.62 95 VAL A O 1
ATOM 739 N N . GLU A 1 96 ? 8.437 8.308 -1.523 1.00 95.31 96 GLU A N 1
ATOM 740 C CA . GLU A 1 96 ? 9.692 7.821 -2.098 1.00 95.31 96 GLU A CA 1
ATOM 741 C C . GLU A 1 96 ? 9.820 6.299 -1.945 1.00 95.31 96 GLU A C 1
ATOM 743 O O . GLU A 1 96 ? 10.799 5.791 -1.401 1.00 95.31 96 GLU A O 1
ATOM 748 N N . VAL A 1 97 ? 8.792 5.554 -2.378 1.00 95.69 97 VAL A N 1
ATOM 749 C CA . VAL A 1 97 ? 8.848 4.082 -2.350 1.00 95.69 97 VAL A 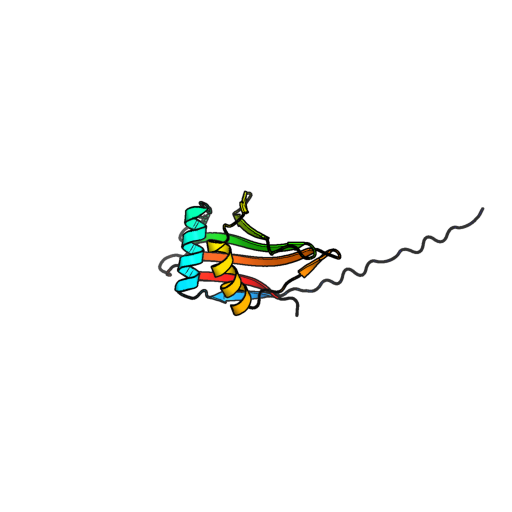CA 1
ATOM 750 C C . VAL A 1 97 ? 9.979 3.618 -3.269 1.00 95.69 97 VAL A C 1
ATOM 752 O O . VAL A 1 97 ? 9.955 3.934 -4.460 1.00 95.69 97 VAL A O 1
ATOM 755 N N . PRO A 1 98 ? 10.955 2.849 -2.763 1.00 94.12 98 PRO A N 1
ATOM 756 C CA . PRO A 1 98 ? 12.088 2.441 -3.566 1.00 94.12 98 PRO A CA 1
ATOM 757 C C . PRO A 1 98 ? 11.688 1.401 -4.611 1.00 94.12 98 PRO A C 1
ATOM 759 O O . PRO A 1 98 ? 10.846 0.525 -4.384 1.00 94.12 98 PRO A O 1
ATOM 762 N N . THR A 1 99 ? 12.365 1.471 -5.752 1.00 92.75 99 THR A N 1
ATOM 763 C CA . THR A 1 99 ? 12.241 0.503 -6.838 1.00 92.75 99 THR A CA 1
ATOM 764 C C . THR A 1 99 ? 13.378 -0.509 -6.781 1.00 92.75 99 THR A C 1
ATOM 766 O O . THR A 1 99 ? 14.556 -0.154 -6.800 1.00 92.75 99 THR A O 1
ATOM 769 N N . VAL A 1 100 ? 13.030 -1.794 -6.778 1.00 91.75 100 VAL A N 1
ATOM 770 C CA . VAL A 1 100 ? 13.973 -2.915 -6.776 1.00 91.75 100 VAL A CA 1
ATOM 771 C C . VAL A 1 100 ? 14.008 -3.568 -8.150 1.00 91.75 100 VAL A C 1
ATOM 773 O O . VAL A 1 100 ? 12.975 -3.975 -8.683 1.00 91.75 100 VAL A O 1
ATOM 776 N N . MET A 1 101 ? 15.205 -3.759 -8.708 1.00 90.88 101 MET A N 1
ATOM 777 C CA . MET A 1 101 ? 15.382 -4.672 -9.839 1.00 90.88 101 MET A CA 1
ATOM 778 C C . MET A 1 101 ? 15.406 -6.116 -9.348 1.00 90.88 101 MET A C 1
ATOM 780 O O . MET A 1 101 ? 16.366 -6.553 -8.718 1.00 90.88 101 MET A O 1
ATOM 784 N N . ILE A 1 102 ? 14.359 -6.875 -9.669 1.00 90.06 102 ILE A N 1
ATOM 785 C CA . ILE A 1 102 ? 14.277 -8.302 -9.321 1.00 90.06 102 ILE A CA 1
ATOM 786 C C . ILE A 1 102 ? 14.933 -9.204 -10.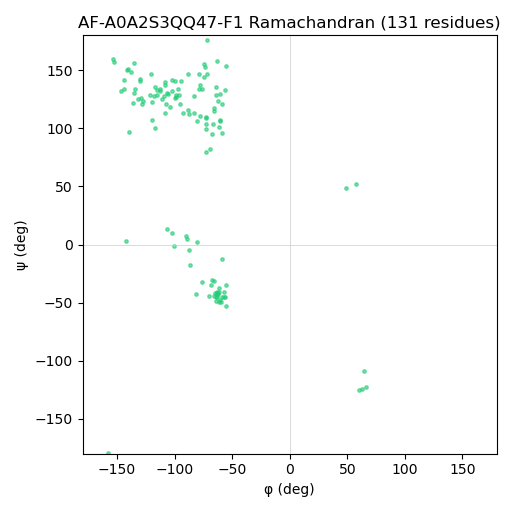378 1.00 90.06 102 ILE A C 1
ATOM 788 O O . ILE A 1 102 ? 15.232 -10.366 -10.115 1.00 90.06 102 ILE A O 1
ATOM 792 N N . ASN A 1 103 ? 15.147 -8.686 -11.590 1.00 89.38 103 ASN A N 1
ATOM 793 C CA . ASN A 1 103 ? 15.939 -9.303 -12.653 1.00 89.38 103 ASN A CA 1
ATOM 794 C C . ASN A 1 103 ? 16.403 -8.221 -13.646 1.00 89.38 103 ASN A C 1
ATOM 796 O O . ASN A 1 103 ? 16.073 -7.049 -13.485 1.00 89.38 103 ASN A O 1
ATOM 800 N N . SER A 1 104 ? 17.141 -8.610 -14.692 1.00 87.88 104 SER A N 1
ATOM 801 C CA . SER A 1 104 ? 17.786 -7.687 -15.642 1.00 87.88 104 SER A CA 1
ATOM 802 C C . SER A 1 104 ? 16.852 -6.722 -16.383 1.00 87.88 104 SER A C 1
ATOM 804 O O . SER A 1 104 ? 17.341 -5.807 -17.037 1.00 87.88 104 SER A O 1
ATOM 806 N N . PHE A 1 105 ? 15.536 -6.927 -16.341 1.00 92.62 105 PHE A N 1
ATOM 807 C CA . PHE A 1 105 ? 14.573 -6.087 -17.053 1.00 92.62 105 PHE A CA 1
ATOM 808 C C . PHE A 1 105 ? 13.282 -5.832 -16.264 1.00 92.62 105 PHE A C 1
ATOM 810 O O . PHE A 1 105 ? 12.368 -5.226 -16.811 1.00 92.62 105 PHE A O 1
ATOM 817 N N . THR A 1 106 ? 13.155 -6.310 -15.023 1.00 93.25 106 THR A N 1
ATOM 818 C CA . THR A 1 106 ? 11.926 -6.158 -14.230 1.00 93.25 106 THR A CA 1
ATOM 819 C C . THR A 1 106 ? 12.215 -5.384 -12.961 1.00 93.25 106 THR A C 1
ATOM 821 O O . THR A 1 106 ? 13.040 -5.796 -12.142 1.00 93.25 106 THR A O 1
ATOM 824 N N . GLN A 1 107 ? 11.494 -4.283 -12.812 1.00 94.50 107 GLN A N 1
ATOM 825 C CA . GLN A 1 107 ? 11.513 -3.395 -11.665 1.00 94.50 107 GLN A CA 1
ATOM 826 C C . GLN A 1 107 ? 10.208 -3.553 -10.888 1.00 94.50 107 GLN A C 1
ATOM 828 O O . GLN A 1 107 ? 9.144 -3.726 -11.490 1.00 94.50 107 GLN A O 1
ATOM 833 N N . ILE A 1 108 ? 10.300 -3.543 -9.560 1.00 95.44 108 ILE A N 1
ATOM 834 C CA . ILE A 1 108 ? 9.151 -3.615 -8.662 1.00 95.44 108 ILE A CA 1
ATOM 835 C C . ILE A 1 108 ? 9.306 -2.583 -7.553 1.00 95.44 108 ILE A C 1
ATOM 837 O O . ILE A 1 108 ? 10.330 -2.564 -6.873 1.00 95.44 108 ILE A O 1
ATOM 841 N N . SER A 1 109 ? 8.256 -1.805 -7.326 1.00 95.81 109 SER A N 1
ATOM 842 C CA . SER A 1 109 ? 8.088 -0.979 -6.131 1.00 95.81 109 SER A CA 1
ATOM 843 C C . SER A 1 109 ? 6.919 -1.549 -5.334 1.00 95.81 109 SER A C 1
ATOM 845 O O . SER A 1 109 ? 5.864 -1.857 -5.894 1.00 95.81 109 SER A O 1
ATOM 847 N N . LYS A 1 110 ? 7.092 -1.734 -4.025 1.00 96.81 110 LYS A N 1
ATOM 848 C CA . LYS A 1 110 ? 6.067 -2.339 -3.169 1.00 96.81 110 LYS A CA 1
ATOM 849 C C . LYS A 1 110 ? 5.908 -1.543 -1.887 1.00 96.81 110 LYS A C 1
ATOM 851 O O . LYS A 1 110 ? 6.887 -1.267 -1.203 1.00 96.81 110 LYS A O 1
ATOM 856 N N . ALA A 1 111 ? 4.659 -1.280 -1.526 1.00 97.69 111 ALA A N 1
ATOM 857 C CA . ALA A 1 111 ? 4.313 -0.718 -0.233 1.00 97.69 111 ALA A CA 1
ATOM 858 C C . ALA A 1 111 ? 3.075 -1.401 0.353 1.00 97.69 111 ALA A C 1
ATOM 860 O O . ALA A 1 111 ? 2.177 -1.830 -0.370 1.00 97.69 111 ALA A O 1
ATOM 861 N N . THR A 1 112 ? 3.018 -1.484 1.674 1.00 98.00 112 THR A N 1
ATOM 862 C CA . THR A 1 112 ? 1.885 -1.992 2.445 1.00 98.00 112 THR A CA 1
ATOM 863 C C . THR A 1 112 ? 1.081 -0.817 2.966 1.00 98.00 112 THR A C 1
ATOM 865 O O . THR A 1 112 ? 1.624 0.053 3.642 1.00 98.00 112 THR A O 1
ATOM 868 N N . ILE A 1 113 ? -0.216 -0.795 2.683 1.00 97.94 113 ILE A N 1
ATOM 869 C CA . ILE A 1 113 ? -1.152 0.152 3.277 1.00 97.94 113 ILE A CA 1
ATOM 870 C C . ILE A 1 113 ? -1.876 -0.549 4.421 1.00 97.94 113 ILE A C 1
ATOM 872 O O . ILE A 1 113 ? -2.448 -1.626 4.243 1.00 97.94 113 ILE A O 1
ATOM 876 N N . THR A 1 114 ? -1.878 0.090 5.588 1.00 97.50 114 THR A N 1
ATOM 877 C CA . THR A 1 114 ? -2.525 -0.422 6.796 1.00 97.50 114 THR A CA 1
ATOM 878 C C . THR A 1 114 ? -3.453 0.634 7.375 1.00 97.50 114 THR A C 1
ATOM 880 O O . THR A 1 114 ? -3.020 1.738 7.699 1.00 97.50 114 THR A O 1
ATOM 883 N N . GLY A 1 115 ? -4.724 0.285 7.544 1.00 96.81 115 GLY A N 1
ATOM 884 C CA . GLY A 1 115 ? -5.696 1.050 8.320 1.00 96.81 115 GLY A CA 1
ATOM 885 C C . GLY A 1 115 ? -5.993 0.315 9.614 1.00 96.81 115 GLY A C 1
ATOM 886 O O . GLY A 1 115 ? -6.429 -0.830 9.566 1.00 96.81 115 GLY A O 1
ATOM 887 N N . SER A 1 116 ? -5.761 0.928 10.773 1.00 95.88 116 SER A N 1
ATOM 888 C CA . SER A 1 116 ? -5.995 0.251 12.054 1.00 95.88 116 SER A CA 1
ATOM 889 C C . SER A 1 116 ? -6.591 1.156 13.122 1.00 95.88 116 SER A C 1
ATOM 891 O O . SER A 1 116 ? -6.348 2.362 13.152 1.00 95.88 116 SER A O 1
ATOM 893 N N . SER A 1 117 ? -7.368 0.551 14.015 1.00 94.56 117 SER A N 1
ATOM 894 C CA . SER A 1 117 ? -7.936 1.180 15.206 1.00 94.56 117 SER A CA 1
ATOM 895 C C . SER A 1 117 ? -7.951 0.171 16.348 1.00 94.56 117 SER A C 1
ATOM 897 O O . SER A 1 117 ? -8.216 -1.010 16.133 1.00 94.56 1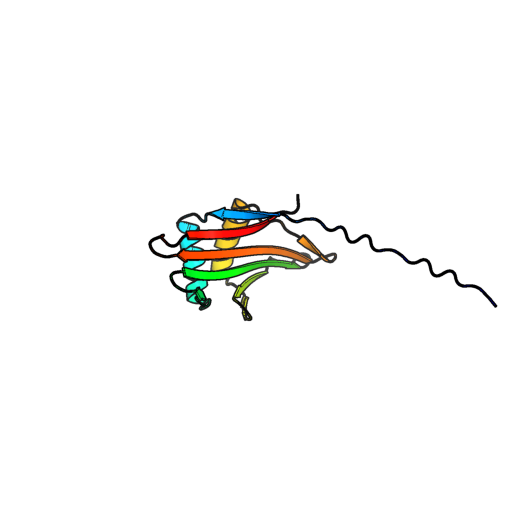17 SER A O 1
ATOM 899 N N . CYS A 1 118 ? -7.668 0.634 17.564 1.00 90.88 118 CYS A N 1
ATOM 900 C CA . CYS A 1 118 ? -7.676 -0.178 18.777 1.00 90.88 118 CYS A CA 1
ATOM 901 C C . CYS A 1 118 ? -8.364 0.579 19.912 1.00 90.88 118 CYS A C 1
ATOM 903 O O . CYS A 1 118 ? -7.910 1.659 20.306 1.00 90.88 118 CYS A O 1
ATOM 905 N N . GLY A 1 119 ? -9.425 -0.005 20.472 1.00 89.06 119 GLY A N 1
ATOM 906 C CA . GLY A 1 119 ? -10.190 0.601 21.561 1.00 89.06 119 GLY A CA 1
ATOM 907 C C . GLY A 1 119 ? -10.839 1.920 21.135 1.00 89.06 119 GLY A C 1
ATOM 908 O O . GLY A 1 119 ? -11.574 1.961 20.156 1.00 89.06 119 GLY A O 1
ATOM 909 N N . PHE A 1 120 ? -10.557 3.001 21.865 1.00 86.00 120 PHE A N 1
ATOM 910 C CA . PHE A 1 120 ? -11.098 4.340 21.585 1.00 86.00 120 PHE A CA 1
ATOM 911 C C . PHE A 1 120 ? -10.228 5.175 20.632 1.00 86.00 120 PHE A C 1
ATOM 913 O O . PHE A 1 120 ? -10.515 6.351 20.411 1.00 86.00 120 PHE A O 1
ATOM 920 N N . ASN A 1 121 ? -9.155 4.599 20.080 1.00 87.19 121 ASN A N 1
ATOM 921 C CA . ASN A 1 121 ? -8.287 5.320 19.157 1.00 87.19 121 ASN A CA 1
ATOM 922 C C . ASN A 1 121 ? -8.910 5.371 17.757 1.00 87.19 121 ASN A C 1
ATOM 924 O O . ASN A 1 121 ? -9.346 4.332 17.250 1.00 87.19 121 ASN A O 1
ATOM 928 N N . PRO A 1 122 ? -8.923 6.542 17.099 1.00 83.38 122 PRO A N 1
ATOM 929 C CA . PRO A 1 122 ? -9.455 6.664 15.750 1.00 83.38 122 PRO A CA 1
ATOM 930 C C . PRO A 1 122 ? -8.652 5.819 14.757 1.00 83.38 122 PRO A C 1
ATOM 932 O O . PRO A 1 122 ? -7.487 5.491 14.993 1.00 83.38 122 PRO A O 1
ATOM 935 N N . TYR A 1 123 ? -9.285 5.491 13.629 1.00 86.69 123 TYR A N 1
ATOM 936 C CA . TYR A 1 123 ? -8.621 4.798 12.530 1.00 86.69 123 TYR A CA 1
ATOM 937 C C . TYR A 1 123 ? -7.440 5.617 12.021 1.00 86.69 123 TYR A C 1
ATOM 939 O O . TYR A 1 123 ? -7.605 6.744 11.555 1.00 86.69 123 TYR A O 1
ATOM 947 N N . LYS A 1 124 ? -6.252 5.024 12.085 1.00 94.56 124 LYS A N 1
ATOM 948 C CA . LYS A 1 124 ? -5.034 5.591 11.527 1.00 94.56 124 LYS A CA 1
ATOM 949 C C . LYS A 1 124 ? -4.621 4.784 10.308 1.00 94.56 124 LYS A C 1
ATOM 951 O O . LYS A 1 124 ? -4.498 3.562 10.388 1.00 94.56 124 LYS A O 1
ATOM 956 N N . TRP A 1 125 ? -4.396 5.492 9.208 1.00 97.38 125 TRP A N 1
ATOM 957 C CA . TRP A 1 125 ? -3.932 4.918 7.956 1.00 97.38 125 TRP A CA 1
ATOM 958 C C . TRP A 1 125 ? -2.469 5.276 7.709 1.00 97.38 125 TRP A C 1
ATOM 960 O O . TRP A 1 125 ? -2.055 6.433 7.833 1.00 97.38 125 TRP A O 1
ATOM 970 N N . THR A 1 126 ? -1.677 4.262 7.388 1.00 98.00 126 THR A N 1
ATOM 971 C CA . THR A 1 126 ? -0.241 4.380 7.146 1.00 98.00 126 THR A CA 1
ATOM 972 C C . THR A 1 126 ? 0.159 3.607 5.905 1.00 98.00 126 THR A C 1
ATOM 974 O O . THR A 1 126 ? -0.500 2.641 5.523 1.00 98.00 126 THR A O 1
ATOM 977 N N . ILE A 1 127 ? 1.273 4.020 5.315 1.00 98.31 127 ILE A N 1
ATOM 978 C CA . ILE A 1 127 ? 1.979 3.293 4.268 1.00 98.31 127 ILE A CA 1
ATOM 979 C C . ILE A 1 127 ? 3.363 2.907 4.776 1.00 98.31 127 ILE A C 1
ATOM 981 O O . ILE A 1 127 ? 4.050 3.727 5.394 1.00 98.31 127 ILE A O 1
ATOM 985 N N . SER A 1 128 ? 3.756 1.667 4.517 1.00 97.81 128 SER A N 1
ATOM 986 C CA . SER A 1 128 ? 5.034 1.103 4.934 1.00 97.81 128 SER A CA 1
ATOM 987 C C . SER A 1 128 ? 5.740 0.433 3.765 1.00 97.81 128 SER A C 1
ATOM 989 O O . SER A 1 128 ? 5.099 -0.221 2.949 1.00 97.81 128 SER A O 1
ATOM 991 N N . PHE A 1 129 ? 7.053 0.578 3.679 1.00 96.56 129 PHE A N 1
ATOM 992 C CA . PHE A 1 129 ? 7.884 -0.032 2.641 1.00 96.56 129 PHE A CA 1
ATOM 993 C C . PHE A 1 129 ? 9.299 -0.223 3.178 1.00 96.56 129 PHE A C 1
ATOM 995 O O . PHE A 1 129 ? 9.686 0.411 4.162 1.00 96.56 129 PHE A O 1
ATOM 1002 N N . ASP A 1 130 ? 10.052 -1.118 2.553 1.00 92.88 130 ASP A N 1
ATOM 1003 C CA . ASP A 1 130 ? 11.417 -1.412 2.964 1.00 92.88 130 ASP A CA 1
ATOM 1004 C C . ASP A 1 130 ? 12.378 -0.456 2.264 1.00 92.88 130 ASP A C 1
ATOM 1006 O O . ASP A 1 130 ? 12.483 -0.457 1.040 1.00 92.88 130 ASP A O 1
ATOM 1010 N N . ASP A 1 131 ? 13.047 0.373 3.057 1.00 85.88 131 ASP A N 1
ATOM 1011 C CA . ASP A 1 131 ? 14.089 1.283 2.611 1.00 85.88 131 ASP A CA 1
ATOM 1012 C C . ASP A 1 131 ? 15.398 0.520 2.394 1.00 85.88 131 ASP A C 1
ATOM 1014 O O . ASP A 1 131 ? 15.748 -0.368 3.180 1.00 85.88 131 ASP A O 1
ATOM 1018 N N . LEU A 1 132 ? 16.084 0.837 1.300 1.00 77.75 132 LEU A N 1
ATOM 1019 C CA . LEU A 1 132 ? 17.226 0.080 0.779 1.00 77.75 132 LEU A CA 1
ATOM 1020 C C . LEU A 1 132 ? 18.568 0.791 1.005 1.00 77.75 132 LEU A C 1
ATOM 1022 O O . LEU A 1 132 ? 19.555 0.401 0.378 1.00 77.75 132 LEU A O 1
ATOM 1026 N N . GLU A 1 133 ? 18.586 1.821 1.858 1.00 60.81 133 GLU A N 1
ATOM 1027 C CA . GLU A 1 133 ? 19.801 2.527 2.299 1.00 60.81 133 GLU A CA 1
ATOM 1028 C C . GLU A 1 133 ? 20.873 1.603 2.907 1.00 60.81 133 GLU A C 1
ATOM 1030 O O . GLU A 1 133 ? 20.543 0.731 3.749 1.00 60.81 133 GLU A O 1
#